Protein AF-A0A7S1NC53-F1 (afdb_monomer)

Structure (mmCIF, N/CA/C/O backbone):
data_AF-A0A7S1NC53-F1
#
_entry.id   AF-A0A7S1NC53-F1
#
loop_
_atom_site.group_PDB
_atom_site.id
_atom_site.type_symbol
_atom_site.label_atom_id
_atom_site.label_alt_id
_atom_site.label_comp_id
_atom_site.label_asym_id
_atom_site.label_entity_id
_atom_site.label_seq_id
_atom_site.pdbx_PDB_ins_code
_atom_site.Cartn_x
_atom_site.Cartn_y
_atom_site.Cartn_z
_atom_site.occupancy
_atom_site.B_iso_or_equiv
_atom_site.auth_seq_id
_atom_site.auth_comp_id
_atom_site.auth_asym_id
_atom_site.aut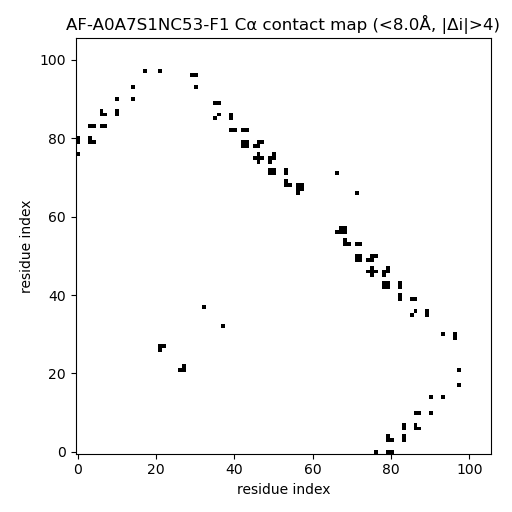h_atom_id
_atom_site.pdbx_PDB_model_num
ATOM 1 N N . VAL A 1 1 ? 1.427 -0.435 -13.340 1.00 78.69 1 VAL A N 1
ATOM 2 C CA . VAL A 1 1 ? 1.671 0.323 -12.086 1.00 78.69 1 VAL A CA 1
ATOM 3 C C . VAL A 1 1 ? 0.455 1.097 -11.571 1.00 78.69 1 VAL A C 1
ATOM 5 O O . VAL A 1 1 ? 0.350 1.241 -10.367 1.00 78.69 1 VAL A O 1
ATOM 8 N N . ALA A 1 2 ? -0.495 1.535 -12.413 1.00 85.31 2 ALA A N 1
ATOM 9 C CA . ALA A 1 2 ? -1.645 2.336 -11.958 1.00 85.31 2 ALA A CA 1
ATOM 10 C C . ALA A 1 2 ? -2.517 1.660 -10.876 1.00 85.31 2 ALA A C 1
ATOM 12 O O . ALA A 1 2 ? -2.809 2.280 -9.860 1.00 85.31 2 ALA A O 1
ATOM 13 N N . ILE A 1 3 ? -2.877 0.384 -11.062 1.00 88.56 3 ILE A N 1
ATOM 14 C CA . ILE A 1 3 ? -3.697 -0.380 -10.104 1.00 88.56 3 ILE A CA 1
ATOM 15 C C . ILE A 1 3 ? -3.045 -0.455 -8.709 1.00 88.56 3 ILE A C 1
ATOM 17 O O . ILE A 1 3 ? -3.668 0.009 -7.754 1.00 88.56 3 ILE A O 1
ATOM 21 N N . PRO A 1 4 ? -1.806 -0.971 -8.548 1.00 86.00 4 PRO A N 1
ATOM 22 C CA . PRO A 1 4 ? -1.188 -1.058 -7.225 1.00 86.00 4 PRO A CA 1
ATOM 23 C C .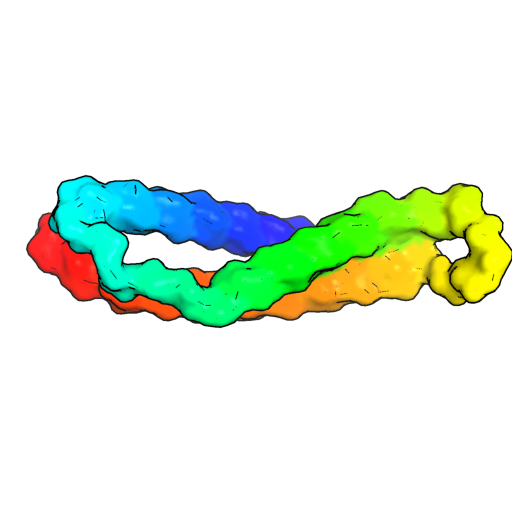 PRO A 1 4 ? -0.961 0.317 -6.585 1.00 86.00 4 PRO A C 1
ATOM 25 O O . PRO A 1 4 ? -1.117 0.454 -5.374 1.00 86.00 4 PRO A O 1
ATOM 28 N N . SER A 1 5 ? -0.687 1.360 -7.378 1.00 85.31 5 SER A N 1
ATOM 29 C CA . SER A 1 5 ? -0.616 2.733 -6.865 1.00 85.31 5 SER A CA 1
ATOM 30 C C . SER A 1 5 ? -1.958 3.227 -6.317 1.00 85.31 5 SER A C 1
ATOM 32 O O . SER A 1 5 ? -1.995 3.795 -5.227 1.00 85.31 5 SER A O 1
ATOM 34 N N . ALA A 1 6 ? -3.060 2.996 -7.038 1.00 90.56 6 ALA A N 1
ATOM 35 C CA . ALA A 1 6 ? -4.396 3.402 -6.605 1.00 90.56 6 ALA A CA 1
ATOM 36 C C . ALA A 1 6 ? -4.820 2.679 -5.317 1.00 90.56 6 ALA A C 1
ATOM 38 O O . ALA A 1 6 ? -5.306 3.318 -4.386 1.00 90.56 6 ALA A O 1
ATOM 39 N N . VAL A 1 7 ? -4.569 1.368 -5.226 1.00 89.75 7 VAL A N 1
ATOM 40 C CA . VAL A 1 7 ? -4.851 0.572 -4.019 1.00 89.75 7 VAL A CA 1
ATOM 41 C C . VAL A 1 7 ? -4.071 1.102 -2.817 1.00 89.75 7 VAL A C 1
ATOM 43 O O . VAL A 1 7 ? -4.646 1.284 -1.741 1.00 89.75 7 VAL A O 1
ATOM 46 N N . ASN A 1 8 ? -2.780 1.402 -2.995 1.00 87.88 8 ASN A N 1
ATOM 47 C CA . ASN A 1 8 ? -1.968 1.952 -1.915 1.00 87.88 8 ASN A CA 1
ATOM 48 C C . ASN A 1 8 ? -2.480 3.322 -1.462 1.00 87.88 8 ASN A C 1
ATOM 50 O O . ASN A 1 8 ? -2.578 3.556 -0.260 1.00 87.88 8 ASN A O 1
ATOM 54 N N . LEU A 1 9 ? -2.868 4.190 -2.401 1.00 89.69 9 LEU A N 1
ATOM 55 C CA . LEU A 1 9 ? -3.413 5.513 -2.096 1.00 89.69 9 LEU A CA 1
ATOM 56 C C . LEU A 1 9 ? -4.724 5.429 -1.302 1.00 89.69 9 LEU A C 1
ATOM 58 O O . LEU A 1 9 ? -4.830 6.029 -0.232 1.00 89.69 9 LEU A O 1
ATOM 62 N N . VAL A 1 10 ? -5.702 4.661 -1.794 1.00 90.44 10 VAL A N 1
ATOM 63 C CA . VAL A 1 10 ? -7.010 4.502 -1.133 1.00 90.44 10 VAL A CA 1
ATOM 64 C C . VAL A 1 10 ? -6.831 3.971 0.287 1.00 90.44 10 VAL A C 1
ATOM 66 O O . VAL A 1 10 ? -7.464 4.467 1.217 1.00 90.44 10 VAL A O 1
ATOM 69 N N . ARG A 1 11 ? -5.922 3.010 0.484 1.00 86.88 11 ARG A N 1
ATOM 70 C CA . ARG A 1 11 ? -5.638 2.457 1.810 1.00 86.88 11 ARG A CA 1
ATOM 71 C C . ARG A 1 11 ? -5.068 3.496 2.774 1.00 86.88 11 ARG A C 1
ATOM 73 O O . ARG A 1 11 ? -5.440 3.471 3.945 1.00 86.88 11 ARG A O 1
ATOM 80 N N . GLU A 1 12 ? -4.159 4.371 2.342 1.00 85.69 12 GLU A N 1
ATOM 81 C C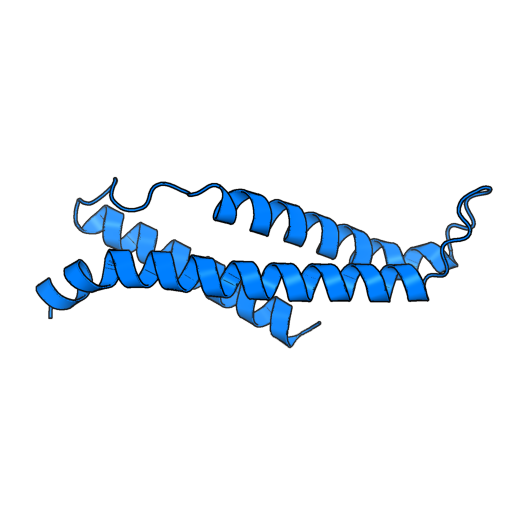A . GLU A 1 12 ? -3.622 5.413 3.233 1.00 85.69 12 GLU A CA 1
ATOM 82 C C . GLU A 1 12 ? -4.714 6.393 3.666 1.00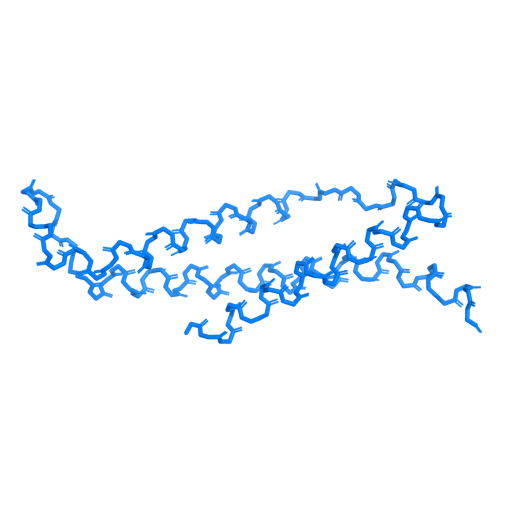 85.69 12 GLU A C 1
ATOM 84 O O . GLU A 1 12 ? -4.809 6.705 4.852 1.00 85.69 12 GLU A O 1
ATOM 89 N N . ILE A 1 13 ? -5.590 6.798 2.739 1.00 89.19 13 ILE A N 1
ATOM 90 C CA . ILE A 1 13 ? -6.728 7.679 3.039 1.00 89.19 13 ILE A CA 1
ATOM 91 C C . ILE A 1 13 ? -7.690 6.991 4.016 1.00 89.19 13 ILE A C 1
ATOM 93 O O . ILE A 1 13 ? -8.038 7.568 5.044 1.00 89.19 13 ILE A O 1
ATOM 97 N N . ALA A 1 14 ? -8.064 5.737 3.745 1.00 87.81 14 ALA A N 1
ATOM 98 C CA . ALA A 1 14 ? -8.982 4.974 4.588 1.00 87.81 14 ALA A CA 1
ATOM 99 C C . ALA A 1 14 ? -8.444 4.785 6.015 1.00 87.81 14 ALA A C 1
ATOM 101 O O . ALA A 1 14 ? -9.160 5.012 6.985 1.00 87.81 14 ALA A O 1
ATOM 102 N N . VAL A 1 15 ? -7.167 4.414 6.164 1.00 82.25 15 VAL A N 1
ATOM 103 C CA . VAL A 1 15 ? -6.553 4.230 7.490 1.00 82.25 15 VAL A CA 1
ATOM 104 C C . VAL A 1 15 ? -6.355 5.565 8.214 1.00 82.25 15 VAL A C 1
ATOM 106 O O . VAL A 1 15 ? -6.449 5.598 9.441 1.00 82.25 15 VAL A O 1
ATOM 109 N N . SER A 1 16 ? -6.110 6.660 7.489 1.00 85.31 16 SER A N 1
ATOM 110 C CA . SER A 1 16 ? -6.068 8.002 8.078 1.00 85.31 16 SER A CA 1
ATOM 111 C C . SER A 1 16 ? -7.436 8.408 8.631 1.00 85.31 16 SER A C 1
ATOM 113 O O . SER A 1 16 ? -7.520 8.798 9.792 1.00 85.31 16 SER A O 1
ATOM 115 N N . ALA A 1 17 ? -8.505 8.236 7.847 1.00 87.50 17 ALA A N 1
ATOM 116 C CA . ALA A 1 17 ? -9.874 8.527 8.274 1.00 87.50 17 ALA A CA 1
ATOM 117 C C . ALA A 1 17 ? -10.304 7.654 9.462 1.00 87.50 17 ALA A C 1
ATOM 119 O O . ALA A 1 17 ? -10.853 8.156 10.439 1.00 87.50 17 ALA A O 1
ATOM 120 N N . LEU A 1 18 ? -9.982 6.357 9.422 1.00 83.50 18 LEU A N 1
ATOM 121 C CA . LEU A 1 18 ? -10.273 5.430 10.514 1.00 83.50 18 LEU A CA 1
ATOM 122 C C . LEU A 1 18 ? -9.574 5.854 11.809 1.00 83.50 18 LEU A C 1
ATOM 124 O O . LEU A 1 18 ? -10.165 5.805 12.883 1.00 83.50 18 LEU A O 1
ATOM 128 N N . ARG A 1 19 ? -8.311 6.286 11.715 1.00 82.06 19 ARG A N 1
ATOM 129 C CA . ARG A 1 19 ? -7.544 6.776 12.866 1.00 82.06 19 ARG A CA 1
ATOM 130 C C . ARG A 1 19 ? -8.148 8.053 13.447 1.00 82.06 19 ARG A C 1
ATOM 132 O O . ARG A 1 19 ? -8.209 8.163 14.668 1.00 82.06 19 ARG A O 1
ATOM 139 N N . GLU A 1 20 ? -8.571 8.979 12.593 1.00 85.56 20 GLU A N 1
ATOM 140 C CA . GLU A 1 20 ? -9.253 10.213 12.994 1.00 85.56 20 GLU A CA 1
ATOM 141 C C . GLU A 1 20 ? -10.549 9.891 13.756 1.00 85.56 20 GLU A C 1
ATOM 143 O O . GLU A 1 20 ? -10.726 10.340 14.886 1.00 85.56 20 GLU A O 1
ATOM 148 N N . TRP A 1 21 ? -11.403 9.031 13.191 1.00 84.38 21 TRP A N 1
ATOM 149 C CA . TRP A 1 21 ? -12.661 8.608 13.815 1.00 84.38 21 TRP A CA 1
ATOM 150 C C . TRP A 1 21 ? -12.429 7.883 15.152 1.00 84.38 21 TRP A C 1
ATOM 152 O O . TRP A 1 21 ? -13.025 8.244 16.163 1.00 84.38 21 TRP A O 1
ATOM 162 N N . MET A 1 22 ? -11.478 6.943 15.223 1.00 79.19 22 MET A N 1
ATOM 163 C CA . MET A 1 22 ? -11.141 6.268 16.490 1.00 79.19 22 MET A CA 1
ATOM 164 C C . MET A 1 22 ? -10.623 7.243 17.558 1.00 79.19 22 MET A C 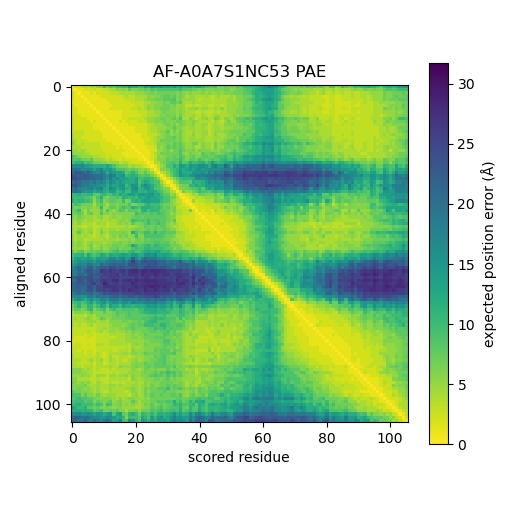1
ATOM 166 O O . MET A 1 22 ? -10.854 7.045 18.751 1.00 79.19 22 MET A O 1
ATOM 170 N N . ALA A 1 23 ? -9.919 8.306 17.153 1.00 80.06 23 ALA A N 1
ATOM 171 C CA . ALA A 1 23 ? -9.461 9.340 18.074 1.00 80.06 23 ALA A CA 1
ATOM 172 C C . ALA A 1 23 ? -10.617 10.196 18.621 1.00 80.06 23 ALA A C 1
ATOM 174 O O . ALA A 1 23 ? -10.519 10.643 19.768 1.00 80.06 23 ALA A O 1
ATOM 175 N N . GLN A 1 24 ? -11.687 10.389 17.838 1.00 82.25 24 GLN A N 1
ATOM 176 C CA . GLN A 1 24 ? -12.925 11.055 18.264 1.00 82.25 24 GLN A CA 1
ATOM 177 C C . GLN A 1 24 ? -13.711 10.200 19.267 1.00 82.25 24 GLN A C 1
ATOM 179 O O . GLN A 1 24 ? -14.164 10.730 20.275 1.00 82.25 24 GLN A O 1
ATOM 184 N N . GLN A 1 25 ? -13.759 8.877 19.075 1.00 77.06 25 GLN A N 1
ATOM 185 C CA . GLN A 1 25 ? -14.420 7.928 19.988 1.00 77.06 25 GLN A CA 1
ATOM 186 C C . GLN A 1 25 ? -13.651 7.663 21.299 1.00 77.06 25 GLN A C 1
ATOM 188 O O . GLN A 1 25 ? -14.011 6.799 22.092 1.00 77.06 25 GLN A O 1
ATOM 193 N N . GLY A 1 26 ? -12.536 8.362 21.541 1.00 70.44 26 GLY A N 1
ATOM 194 C CA . GLY A 1 26 ? -11.713 8.184 22.745 1.00 70.44 26 GLY A CA 1
ATOM 195 C C . GLY A 1 26 ? -10.858 6.906 22.756 1.00 70.44 26 GLY A C 1
ATOM 196 O O . GLY A 1 26 ? -10.034 6.722 23.655 1.00 70.44 26 GLY A O 1
ATOM 197 N N . VAL A 1 27 ? -10.956 6.057 21.730 1.00 65.12 27 VAL A N 1
ATOM 198 C CA . VAL 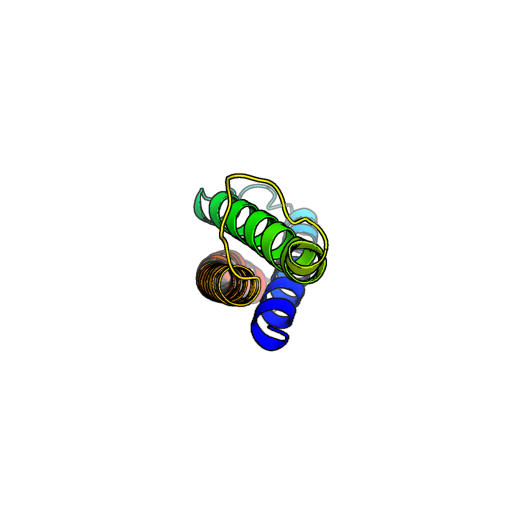A 1 27 ? -10.234 4.782 21.615 1.00 65.12 27 VAL A CA 1
ATOM 199 C C . VAL A 1 27 ? -8.893 4.995 20.900 1.00 65.12 27 VAL A C 1
ATOM 201 O O . VAL A 1 27 ? -8.662 4.583 19.767 1.00 65.12 27 VAL A O 1
ATOM 204 N N . ARG A 1 28 ? -7.950 5.661 21.576 1.00 57.09 28 ARG A N 1
ATOM 205 C CA . ARG A 1 28 ? -6.656 6.060 20.977 1.00 57.09 28 ARG A CA 1
ATOM 206 C C . ARG A 1 28 ? -5.624 4.928 20.824 1.00 57.09 28 ARG A C 1
ATOM 208 O O . ARG A 1 28 ? -4.583 5.151 20.210 1.00 57.09 28 ARG A O 1
ATOM 215 N N . ASN A 1 29 ? -5.878 3.731 21.368 1.00 54.75 29 ASN A N 1
ATOM 216 C CA . ASN A 1 29 ? -4.834 2.712 21.593 1.00 54.75 29 ASN A CA 1
ATOM 217 C C . ASN A 1 29 ? -5.038 1.343 20.922 1.00 54.75 29 ASN A C 1
ATOM 219 O O . ASN A 1 29 ? -4.159 0.489 21.035 1.00 54.75 29 ASN A O 1
ATOM 223 N N . VAL A 1 30 ? -6.147 1.105 20.219 1.00 52.25 30 VAL A N 1
ATOM 224 C CA . VAL A 1 30 ? -6.466 -0.258 19.745 1.00 52.25 30 VAL A CA 1
ATOM 225 C C . VAL A 1 30 ? -5.638 -0.675 18.528 1.00 52.25 30 VAL A C 1
ATOM 227 O O . VAL A 1 30 ? -5.453 -1.865 18.288 1.00 52.25 30 VAL A O 1
ATOM 230 N N . VAL A 1 31 ? -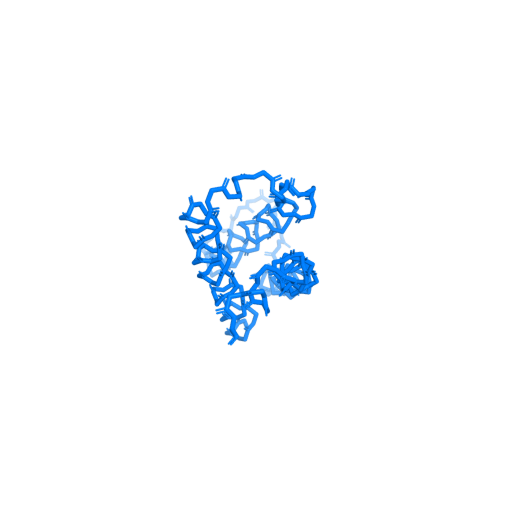5.024 0.271 17.806 1.00 52.12 31 VAL A N 1
ATOM 231 C CA . VAL A 1 31 ? -4.319 -0.051 16.557 1.00 52.12 31 VAL A CA 1
ATOM 232 C C . VAL A 1 31 ? -2.834 0.282 16.618 1.00 52.12 31 VAL A C 1
ATOM 234 O O . VAL A 1 31 ? -2.324 1.187 15.949 1.00 52.12 31 VAL A O 1
ATOM 237 N N . LYS A 1 32 ? -2.110 -0.487 17.443 1.00 50.28 32 LYS A N 1
ATOM 238 C CA . LYS A 1 32 ? -0.641 -0.498 17.438 1.00 50.28 32 LYS A CA 1
ATOM 239 C C . LYS A 1 32 ? -0.143 -0.777 16.022 1.00 50.28 32 LYS A C 1
ATOM 241 O O . LYS A 1 32 ? -0.504 -1.773 15.400 1.00 50.28 32 LYS A O 1
ATOM 246 N N . VAL A 1 33 ? 0.720 0.108 15.525 1.00 53.59 33 VAL A N 1
ATOM 247 C CA . VAL A 1 33 ? 1.347 -0.028 14.208 1.00 53.59 33 VAL A CA 1
ATOM 248 C C . VAL A 1 33 ? 2.258 -1.251 14.213 1.00 53.59 33 VAL A C 1
ATOM 250 O O . VAL A 1 33 ? 3.395 -1.197 14.681 1.00 53.59 33 VAL A O 1
ATOM 253 N N . GLY A 1 34 ? 1.730 -2.367 13.714 1.00 63.53 34 GLY A N 1
ATOM 254 C CA . GLY A 1 34 ? 2.482 -3.601 13.536 1.00 63.53 34 GLY A CA 1
ATOM 255 C C . GLY A 1 34 ? 3.645 -3.411 12.560 1.00 63.53 34 GLY A C 1
ATOM 256 O O . GLY A 1 34 ? 3.607 -2.554 11.673 1.00 63.53 34 GLY A O 1
ATOM 257 N N . PHE A 1 35 ? 4.679 -4.240 12.699 1.00 63.78 35 PHE A N 1
ATOM 258 C CA . PHE A 1 35 ? 5.889 -4.225 11.866 1.00 63.78 35 PHE A CA 1
ATOM 259 C C . PHE A 1 35 ? 5.582 -4.257 10.353 1.00 63.78 35 PHE A C 1
ATOM 261 O O . PHE A 1 35 ? 6.246 -3.586 9.566 1.00 63.78 35 PHE A O 1
ATOM 268 N N . ALA A 1 36 ? 4.486 -4.916 9.959 1.00 66.00 36 ALA A N 1
ATOM 269 C CA . ALA A 1 36 ? 3.971 -4.943 8.589 1.00 66.00 36 ALA A CA 1
ATOM 270 C C . ALA A 1 36 ? 3.702 -3.542 7.998 1.00 66.00 36 ALA A C 1
ATOM 272 O O . ALA A 1 36 ? 3.971 -3.302 6.821 1.00 66.00 36 ALA A O 1
ATOM 273 N N . GLY A 1 37 ? 3.230 -2.592 8.814 1.00 65.69 37 GLY A N 1
ATOM 274 C CA . GLY A 1 37 ? 2.992 -1.210 8.394 1.00 65.69 37 GLY A CA 1
ATOM 275 C C . GLY A 1 37 ? 4.273 -0.412 8.147 1.00 65.69 37 GLY A C 1
ATOM 276 O O . GLY A 1 37 ? 4.243 0.541 7.377 1.00 65.69 37 GLY A O 1
ATOM 277 N N . LYS A 1 38 ? 5.394 -0.814 8.759 1.00 74.62 38 LYS A N 1
ATOM 278 C CA . LYS A 1 38 ? 6.720 -0.224 8.521 1.00 74.62 38 LYS A CA 1
ATOM 279 C C . LYS A 1 38 ? 7.379 -0.845 7.290 1.00 74.62 38 LYS A C 1
ATOM 281 O O . LYS A 1 38 ? 7.918 -0.133 6.454 1.00 74.62 38 LYS A O 1
ATOM 286 N N . CYS A 1 39 ? 7.279 -2.166 7.130 1.00 74.06 39 CYS A N 1
ATOM 287 C CA . CYS A 1 39 ? 7.800 -2.847 5.945 1.00 74.06 39 CYS A CA 1
ATOM 288 C C . CYS A 1 39 ? 7.107 -2.390 4.655 1.00 74.06 39 CYS A C 1
ATOM 290 O O . CYS A 1 39 ? 7.791 -2.194 3.651 1.00 74.06 39 CYS A O 1
ATOM 292 N N . LYS A 1 40 ? 5.781 -2.162 4.669 1.00 79.62 40 LYS A N 1
ATOM 293 C CA . LYS A 1 40 ? 5.057 -1.699 3.470 1.00 79.62 40 LYS A CA 1
ATOM 294 C C . LYS A 1 40 ? 5.598 -0.361 2.958 1.00 79.62 40 LYS A C 1
ATOM 296 O O . LYS A 1 40 ? 5.820 -0.223 1.761 1.00 79.62 40 LYS A O 1
ATOM 301 N N . THR A 1 41 ? 5.828 0.606 3.853 1.00 79.69 41 THR A N 1
ATOM 302 C CA . THR A 1 41 ? 6.235 1.964 3.475 1.00 79.69 41 THR A CA 1
ATOM 303 C C . THR A 1 41 ? 7.678 1.975 3.012 1.00 79.69 41 THR A C 1
ATOM 305 O O . THR A 1 41 ? 7.969 2.604 2.002 1.00 79.69 41 THR A O 1
ATOM 308 N N . THR A 1 42 ? 8.563 1.203 3.647 1.00 81.56 42 THR A N 1
ATOM 309 C CA . THR A 1 42 ? 9.935 1.022 3.156 1.00 81.56 42 THR A CA 1
ATOM 310 C C . THR A 1 42 ? 9.948 0.442 1.741 1.00 81.56 42 THR A C 1
ATOM 312 O O . THR A 1 42 ? 10.594 1.000 0.857 1.00 81.56 42 THR A O 1
ATOM 315 N N . LEU A 1 43 ? 9.180 -0.624 1.484 1.00 80.88 43 LEU A N 1
ATOM 316 C CA . LEU A 1 43 ? 9.092 -1.228 0.150 1.00 80.88 43 LEU A CA 1
ATOM 317 C C . LEU A 1 43 ? 8.470 -0.276 -0.881 1.00 80.88 43 LEU A C 1
ATOM 319 O O . LEU A 1 43 ? 8.950 -0.199 -2.010 1.00 80.88 43 LEU A O 1
ATOM 323 N N . GLN A 1 44 ? 7.438 0.477 -0.493 1.00 82.31 44 GLN A N 1
ATOM 324 C CA . GLN A 1 44 ? 6.779 1.449 -1.364 1.00 82.31 44 GLN A CA 1
ATOM 325 C C . GLN A 1 44 ? 7.706 2.617 -1.724 1.00 82.31 44 GLN A C 1
ATOM 327 O O . GLN A 1 44 ? 7.799 2.975 -2.895 1.00 82.31 44 GLN A O 1
ATOM 332 N N . MET A 1 45 ? 8.424 3.181 -0.751 1.00 87.56 45 MET A N 1
ATOM 333 C CA . MET A 1 45 ? 9.368 4.277 -0.991 1.00 87.56 45 MET A CA 1
ATOM 334 C C . MET A 1 45 ? 10.543 3.825 -1.867 1.00 87.56 45 MET A C 1
ATOM 336 O O . MET A 1 45 ? 10.927 4.548 -2.784 1.00 87.56 45 MET A O 1
ATOM 340 N N . ILE A 1 46 ? 11.059 2.607 -1.655 1.00 84.56 46 ILE A N 1
ATOM 341 C CA . ILE A 1 46 ? 12.098 2.013 -2.512 1.00 84.56 46 ILE A CA 1
ATOM 342 C C . ILE A 1 46 ? 11.569 1.792 -3.934 1.00 84.56 46 ILE A C 1
ATOM 344 O O . ILE A 1 46 ? 12.244 2.138 -4.900 1.00 84.56 46 ILE A O 1
ATOM 348 N N . SER A 1 47 ? 10.357 1.252 -4.080 1.00 80.19 47 SER A N 1
ATOM 349 C CA . SER A 1 47 ? 9.732 1.026 -5.387 1.00 80.19 47 SER A CA 1
ATOM 350 C C . SER A 1 47 ? 9.582 2.324 -6.181 1.00 80.19 47 SER A C 1
ATOM 352 O O . SER A 1 47 ? 9.972 2.373 -7.348 1.00 80.19 47 SER A O 1
ATOM 354 N N . ILE A 1 48 ? 9.078 3.386 -5.545 1.00 82.88 48 ILE A N 1
ATOM 355 C CA . ILE A 1 48 ? 8.919 4.697 -6.183 1.00 82.88 48 ILE A CA 1
ATOM 356 C C . ILE A 1 48 ? 10.285 5.275 -6.565 1.00 82.88 48 ILE A C 1
ATOM 358 O O . ILE A 1 48 ? 10.438 5.737 -7.692 1.00 82.88 48 ILE A O 1
ATOM 362 N N . ALA A 1 49 ? 11.289 5.198 -5.684 1.00 83.62 49 ALA A N 1
ATOM 363 C CA . ALA A 1 49 ? 12.641 5.667 -5.986 1.00 83.62 49 ALA A CA 1
ATOM 364 C C . ALA A 1 49 ? 13.246 4.942 -7.203 1.00 83.62 49 ALA A C 1
ATOM 366 O O . ALA A 1 49 ? 13.793 5.582 -8.099 1.00 83.62 49 ALA A O 1
ATOM 367 N N . VAL A 1 50 ? 13.090 3.617 -7.278 1.00 79.19 50 VAL A N 1
ATOM 368 C CA . VAL A 1 50 ? 13.559 2.798 -8.406 1.00 79.19 50 VAL A CA 1
ATOM 369 C C . VAL A 1 50 ? 12.822 3.144 -9.704 1.00 79.19 50 VAL A C 1
ATOM 371 O O . VAL A 1 50 ? 13.462 3.333 -10.737 1.00 79.19 50 VAL A O 1
ATOM 374 N N . LEU A 1 51 ? 11.491 3.264 -9.664 1.00 76.06 51 LEU A N 1
ATOM 375 C CA . LEU A 1 51 ? 10.683 3.608 -10.840 1.00 76.06 51 LEU A CA 1
ATOM 376 C C . LEU A 1 51 ? 10.952 5.033 -11.338 1.00 76.06 51 LEU A C 1
ATOM 378 O O . LEU A 1 51 ? 10.909 5.262 -12.544 1.00 76.06 51 LEU A O 1
ATOM 382 N N . LEU A 1 52 ? 11.258 5.970 -10.437 1.00 79.50 52 LEU A N 1
ATOM 383 C CA . LEU A 1 52 ? 11.606 7.349 -10.784 1.00 79.50 52 LEU A CA 1
ATOM 384 C C . LEU A 1 52 ? 13.007 7.455 -11.408 1.00 79.50 52 LEU A C 1
ATOM 386 O O . LEU A 1 52 ? 13.220 8.285 -12.286 1.00 79.50 52 LEU A O 1
ATOM 390 N N . LEU A 1 53 ? 13.955 6.610 -10.986 1.00 72.81 53 LEU A N 1
ATOM 391 C CA . LEU A 1 53 ? 15.321 6.569 -11.529 1.00 72.81 53 LEU A CA 1
ATOM 392 C C . LEU A 1 53 ? 15.432 5.799 -12.855 1.00 72.81 53 LEU A C 1
ATOM 394 O O . LEU A 1 53 ? 16.388 6.002 -13.604 1.00 72.81 53 LEU A O 1
ATOM 398 N N . ALA A 1 54 ? 14.472 4.925 -13.164 1.00 67.62 54 ALA A N 1
ATOM 399 C CA . ALA A 1 54 ? 14.530 4.054 -14.336 1.00 67.62 54 ALA A CA 1
ATOM 400 C C . ALA A 1 54 ? 14.586 4.791 -15.698 1.00 67.62 54 ALA A C 1
ATOM 402 O O . ALA A 1 54 ? 15.385 4.377 -16.540 1.00 67.62 54 ALA A O 1
ATOM 403 N N . PRO A 1 55 ? 13.835 5.887 -15.946 1.00 62.09 55 PRO A N 1
ATOM 404 C CA . PRO A 1 55 ? 13.955 6.668 -17.184 1.00 62.09 55 PRO A CA 1
ATOM 405 C C . PRO A 1 55 ? 15.313 7.376 -17.304 1.00 62.09 55 PRO A C 1
ATOM 407 O O . PRO A 1 55 ? 15.863 7.508 -18.395 1.00 62.09 55 PRO A O 1
ATOM 410 N N . THR A 1 56 ? 15.886 7.797 -16.174 1.00 60.19 56 THR A N 1
ATOM 411 C CA . THR A 1 56 ? 17.165 8.518 -16.098 1.00 60.19 56 THR A CA 1
ATOM 412 C C . THR A 1 56 ? 18.371 7.588 -16.250 1.00 60.19 56 THR A C 1
ATOM 414 O O . THR A 1 56 ? 19.445 8.041 -16.634 1.00 60.19 56 THR A O 1
ATOM 417 N N . ALA A 1 57 ? 18.207 6.279 -16.030 1.00 55.94 57 ALA A N 1
ATOM 418 C CA . ALA A 1 57 ? 19.253 5.271 -16.229 1.00 55.94 57 ALA A CA 1
ATOM 419 C C . ALA A 1 57 ? 19.701 5.132 -17.701 1.00 55.94 57 ALA A C 1
ATOM 421 O O . ALA A 1 57 ? 20.818 4.698 -17.963 1.00 55.94 57 ALA A O 1
ATOM 422 N N . GLY A 1 58 ? 18.876 5.553 -18.669 1.00 52.09 58 GLY A N 1
ATOM 423 C CA . GLY A 1 58 ? 19.297 5.684 -20.072 1.00 52.09 58 GLY A CA 1
ATOM 424 C C . GLY A 1 58 ? 20.249 6.864 -20.329 1.00 52.09 58 GLY A C 1
ATOM 425 O O . GLY A 1 58 ? 20.995 6.847 -21.306 1.00 52.09 58 GLY A O 1
ATOM 426 N N . ILE A 1 59 ? 20.245 7.868 -19.444 1.00 50.12 59 ILE A N 1
ATOM 427 C CA . ILE A 1 59 ? 21.062 9.093 -19.518 1.00 50.12 59 ILE A CA 1
ATOM 428 C C . ILE A 1 59 ? 22.311 8.965 -18.625 1.00 50.12 59 ILE A C 1
ATOM 430 O O . ILE A 1 59 ? 23.398 9.402 -18.998 1.00 50.12 59 ILE A O 1
ATOM 434 N N . ILE A 1 60 ? 22.188 8.309 -17.468 1.00 50.88 60 ILE A N 1
ATOM 435 C CA . ILE A 1 60 ? 23.280 8.054 -16.522 1.00 50.88 60 ILE A CA 1
ATOM 436 C C . ILE A 1 60 ? 23.986 6.748 -16.917 1.00 50.88 60 ILE A C 1
ATOM 438 O O . ILE A 1 60 ? 23.760 5.691 -16.331 1.00 50.88 60 ILE A O 1
ATOM 442 N N . LYS A 1 61 ? 24.882 6.809 -17.909 1.00 50.47 61 LYS A N 1
ATOM 443 C CA . LYS A 1 61 ? 25.890 5.755 -18.123 1.00 50.47 61 LYS A CA 1
ATOM 444 C C . LYS A 1 61 ? 26.955 5.851 -17.023 1.00 50.47 61 LYS A C 1
ATOM 446 O O . LYS A 1 61 ? 28.056 6.338 -17.260 1.00 50.47 61 LYS A O 1
ATOM 451 N N . ALA A 1 62 ? 26.621 5.441 -15.801 1.00 49.78 62 ALA A N 1
ATOM 452 C CA . ALA A 1 62 ? 27.611 5.315 -14.735 1.00 49.78 62 ALA A CA 1
ATOM 453 C C . ALA A 1 62 ? 28.545 4.123 -15.044 1.00 49.78 62 ALA A C 1
ATOM 455 O O . ALA A 1 62 ? 28.051 3.012 -15.272 1.00 49.78 62 ALA A O 1
ATOM 456 N N . PRO A 1 63 ? 29.878 4.304 -15.071 1.00 41.97 63 PRO A N 1
ATOM 457 C CA . PRO A 1 63 ? 30.804 3.212 -15.342 1.00 41.97 63 PRO A CA 1
ATOM 458 C C . PRO A 1 63 ? 30.786 2.243 -14.152 1.00 41.97 63 PRO A C 1
ATOM 460 O O . PRO A 1 63 ? 31.121 2.622 -13.034 1.00 41.97 63 PRO A O 1
ATOM 463 N N . GLY A 1 64 ? 30.353 1.000 -14.385 1.00 53.31 64 GLY A N 1
ATOM 464 C CA . GLY A 1 64 ? 30.327 -0.071 -13.376 1.00 53.31 64 GLY A CA 1
ATOM 465 C C . GLY A 1 64 ? 28.941 -0.614 -13.008 1.00 53.31 64 GLY A C 1
ATOM 466 O O . GLY A 1 64 ? 28.867 -1.650 -12.355 1.00 53.31 64 GLY A O 1
ATOM 467 N N . ILE A 1 65 ? 27.844 0.010 -13.458 1.00 54.34 65 ILE A N 1
ATOM 468 C CA . ILE A 1 65 ? 26.479 -0.486 -13.213 1.00 54.34 65 ILE A CA 1
ATOM 469 C C . ILE A 1 65 ? 25.770 -0.687 -14.556 1.00 54.34 65 ILE A C 1
ATOM 471 O O . ILE A 1 65 ? 25.067 0.187 -15.053 1.00 54.34 65 ILE A O 1
ATOM 475 N N . ALA A 1 66 ? 25.950 -1.862 -15.160 1.00 52.62 66 ALA A N 1
ATOM 476 C CA . ALA A 1 66 ? 25.233 -2.275 -16.368 1.00 52.62 66 ALA A CA 1
ATOM 477 C C . ALA A 1 66 ? 23.811 -2.774 -16.032 1.00 52.62 66 ALA A C 1
ATOM 479 O O . ALA A 1 66 ? 23.438 -3.900 -16.356 1.00 52.62 66 ALA A O 1
ATOM 480 N N . LEU A 1 67 ? 23.014 -1.961 -15.333 1.00 57.91 67 LEU A N 1
ATOM 481 C CA . LEU A 1 67 ? 21.593 -2.245 -15.128 1.00 57.91 67 LEU A CA 1
ATOM 482 C C . LEU A 1 67 ? 20.804 -1.607 -16.270 1.00 57.91 67 LEU A C 1
ATOM 484 O O . LEU A 1 6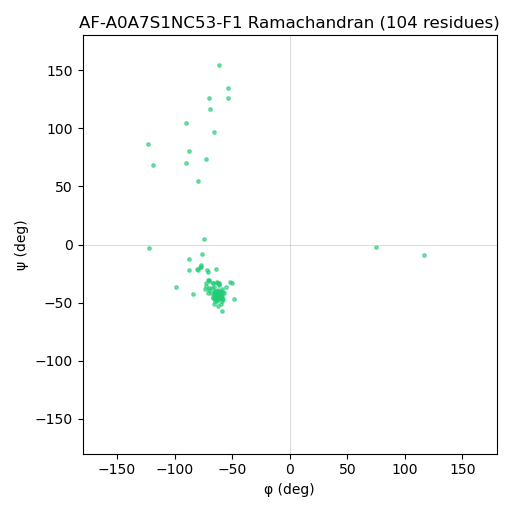7 ? 20.610 -0.394 -16.301 1.00 57.91 67 LEU A O 1
ATOM 488 N N . SER A 1 68 ? 20.344 -2.428 -17.214 1.00 62.38 68 SER A N 1
ATOM 489 C CA . SER A 1 68 ? 19.417 -1.992 -18.260 1.00 62.38 68 SER A CA 1
ATOM 490 C C . SER A 1 68 ? 18.188 -1.332 -17.625 1.00 62.38 68 SER A C 1
ATOM 492 O O . SER A 1 68 ? 17.610 -1.880 -16.683 1.00 62.38 68 SER A O 1
ATOM 494 N N . ALA A 1 69 ? 17.764 -0.178 -18.153 1.00 64.12 69 ALA A N 1
ATOM 495 C CA . ALA A 1 69 ? 16.588 0.561 -17.676 1.00 64.12 69 ALA A CA 1
ATOM 496 C C . ALA A 1 69 ? 15.339 -0.338 -17.552 1.00 64.12 69 ALA A C 1
ATOM 498 O O . ALA A 1 69 ? 14.548 -0.200 -16.622 1.00 64.12 69 ALA A O 1
ATOM 499 N N . GLU A 1 70 ? 15.215 -1.333 -18.432 1.00 68.12 70 GLU A N 1
ATOM 500 C CA . GLU A 1 70 ? 14.156 -2.343 -18.409 1.00 68.12 70 GLU A CA 1
ATOM 501 C C . GLU A 1 70 ? 14.148 -3.194 -17.121 1.00 68.12 70 GLU A C 1
ATOM 503 O O . GLU A 1 70 ? 13.092 -3.427 -16.530 1.00 68.12 70 GLU A O 1
ATOM 508 N N . THR A 1 71 ? 15.320 -3.596 -16.618 1.00 71.19 71 THR A N 1
ATOM 509 C CA . THR A 1 71 ? 15.463 -4.361 -15.367 1.00 71.19 71 THR A CA 1
ATOM 510 C C . THR A 1 71 ? 15.071 -3.518 -14.150 1.00 71.19 71 THR A C 1
ATOM 512 O O . THR A 1 71 ? 14.426 -4.019 -13.223 1.00 71.19 71 THR A O 1
ATOM 515 N N . LEU A 1 72 ? 15.395 -2.222 -14.159 1.00 71.56 72 LEU A N 1
ATOM 516 C CA . LEU A 1 72 ? 14.977 -1.264 -13.125 1.00 71.56 72 LEU A CA 1
ATOM 517 C C . LEU A 1 72 ? 13.454 -1.074 -13.115 1.00 71.56 72 LEU A C 1
ATOM 519 O O . LEU A 1 72 ? 12.828 -1.196 -12.063 1.00 71.56 72 LEU A O 1
ATOM 523 N N . VAL A 1 73 ? 12.826 -0.879 -14.279 1.00 75.00 73 VAL A N 1
ATOM 524 C CA . VAL A 1 73 ? 11.356 -0.787 -14.372 1.00 75.00 73 VAL A CA 1
ATOM 525 C C . VAL A 1 73 ? 10.687 -2.076 -13.885 1.00 75.00 73 VAL A C 1
ATOM 527 O O . VAL A 1 73 ? 9.705 -2.028 -13.134 1.00 75.00 73 VAL A O 1
ATOM 530 N N . ARG A 1 74 ? 11.215 -3.242 -14.278 1.00 79.69 74 ARG A N 1
ATOM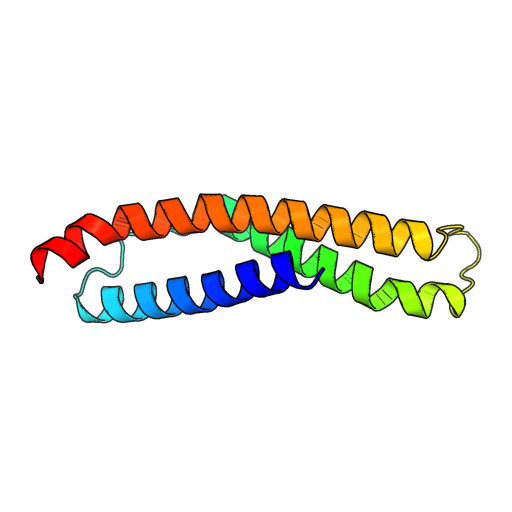 531 C CA . ARG A 1 74 ? 10.645 -4.546 -13.914 1.00 79.69 74 ARG A CA 1
ATOM 532 C C . ARG A 1 74 ? 10.761 -4.811 -12.414 1.00 79.69 74 ARG A C 1
ATOM 534 O O . ARG A 1 74 ? 9.767 -5.171 -11.788 1.00 79.69 74 ARG A O 1
ATOM 541 N N . SER A 1 75 ? 11.930 -4.562 -11.825 1.00 78.06 75 SER A N 1
ATOM 542 C CA . SER A 1 75 ? 12.152 -4.706 -10.378 1.00 78.06 75 SER A CA 1
ATOM 543 C C . SER A 1 75 ? 11.304 -3.726 -9.561 1.00 78.06 75 SER A C 1
ATOM 545 O O . SER A 1 75 ? 10.624 -4.152 -8.628 1.00 78.06 75 SER A O 1
ATOM 547 N N . GLY A 1 76 ? 11.239 -2.450 -9.957 1.00 79.31 76 GLY A N 1
ATOM 548 C CA . GLY A 1 76 ? 10.387 -1.444 -9.318 1.00 79.31 76 GLY A CA 1
ATOM 549 C C . GLY A 1 76 ? 8.899 -1.805 -9.370 1.00 79.31 76 GLY A C 1
ATOM 550 O O . GLY A 1 76 ? 8.193 -1.664 -8.371 1.00 79.31 76 GLY A O 1
ATOM 551 N N . THR A 1 77 ? 8.433 -2.356 -10.496 1.00 83.00 77 THR A N 1
ATOM 552 C CA . THR A 1 77 ? 7.045 -2.819 -10.665 1.00 83.00 77 THR A CA 1
ATOM 553 C C . THR A 1 77 ? 6.735 -4.044 -9.803 1.00 83.00 77 THR A C 1
ATOM 555 O O . THR A 1 77 ? 5.667 -4.108 -9.193 1.00 83.00 77 THR A O 1
ATOM 558 N N . VAL A 1 78 ? 7.657 -5.009 -9.714 1.00 85.88 78 VAL A N 1
ATOM 559 C CA . VAL A 1 78 ? 7.508 -6.181 -8.832 1.00 85.88 78 VAL A CA 1
ATOM 560 C C . VAL A 1 78 ? 7.453 -5.742 -7.369 1.00 85.88 78 VAL A C 1
ATOM 562 O O . VAL A 1 78 ? 6.540 -6.149 -6.653 1.00 85.88 78 VAL A O 1
ATOM 565 N N . LEU A 1 79 ? 8.352 -4.847 -6.947 1.00 82.81 79 LEU A N 1
ATOM 566 C CA . LEU A 1 79 ? 8.347 -4.264 -5.602 1.00 82.81 79 LEU A CA 1
ATOM 567 C C . LEU A 1 79 ? 7.021 -3.557 -5.286 1.00 82.81 79 LEU A C 1
ATOM 569 O O . LEU A 1 79 ? 6.488 -3.735 -4.192 1.00 82.81 79 LEU A O 1
ATOM 573 N N . LEU A 1 80 ? 6.454 -2.814 -6.244 1.00 85.31 80 LEU A N 1
ATOM 574 C CA . LEU A 1 80 ? 5.173 -2.123 -6.065 1.00 85.31 80 LEU A CA 1
ATOM 575 C C . LEU A 1 80 ? 4.012 -3.106 -5.868 1.00 85.31 80 LEU A C 1
ATOM 577 O O . LEU A 1 80 ? 3.164 -2.901 -5.002 1.00 85.31 80 LEU A O 1
ATOM 581 N N . ASN A 1 81 ? 3.983 -4.189 -6.649 1.00 85.88 81 ASN A N 1
ATOM 582 C CA . ASN A 1 81 ? 2.963 -5.230 -6.520 1.00 85.88 81 ASN A CA 1
ATOM 583 C C . ASN A 1 81 ? 3.076 -5.972 -5.182 1.00 85.88 81 ASN A C 1
ATOM 585 O O . ASN A 1 81 ? 2.064 -6.212 -4.528 1.00 85.88 81 ASN A O 1
ATOM 589 N N . VAL A 1 82 ? 4.297 -6.281 -4.734 1.00 85.81 82 VAL A N 1
ATOM 590 C CA . VAL A 1 82 ? 4.524 -6.870 -3.405 1.00 85.81 82 VAL A CA 1
ATOM 591 C C . VAL A 1 82 ? 4.044 -5.910 -2.313 1.00 85.81 82 VAL A C 1
ATOM 593 O O . VAL A 1 82 ? 3.291 -6.313 -1.426 1.00 85.81 82 VAL A O 1
ATOM 596 N N . ALA A 1 83 ? 4.392 -4.623 -2.409 1.00 85.12 83 ALA A N 1
ATOM 597 C CA . ALA A 1 83 ? 3.924 -3.603 -1.473 1.00 85.12 83 ALA A CA 1
ATOM 598 C C . ALA A 1 83 ? 2.389 -3.494 -1.448 1.00 85.12 83 ALA A C 1
ATOM 600 O O . ALA A 1 83 ? 1.813 -3.344 -0.371 1.00 85.12 83 ALA A O 1
ATOM 601 N N . MET A 1 84 ? 1.715 -3.624 -2.595 1.00 88.88 84 MET A N 1
ATOM 602 C CA . MET A 1 84 ? 0.250 -3.651 -2.679 1.00 88.88 84 MET A CA 1
ATOM 603 C C . MET A 1 84 ? -0.349 -4.839 -1.918 1.00 88.88 84 MET A C 1
ATOM 605 O O . MET A 1 84 ? -1.269 -4.650 -1.123 1.00 88.88 84 MET A O 1
ATOM 609 N N . VAL A 1 85 ? 0.188 -6.050 -2.087 1.00 87.44 85 VAL A N 1
ATOM 610 C CA . VAL A 1 85 ? -0.304 -7.241 -1.366 1.00 87.44 85 VAL A CA 1
ATOM 611 C C . VAL A 1 85 ? -0.146 -7.074 0.151 1.00 87.44 85 VAL A C 1
ATOM 613 O O . VAL A 1 85 ? -1.079 -7.337 0.917 1.00 87.44 85 VAL A O 1
ATOM 616 N N . LEU A 1 86 ? 1.000 -6.556 0.605 1.00 82.81 86 LEU A N 1
ATOM 617 C CA . LEU A 1 86 ? 1.211 -6.216 2.019 1.00 82.81 86 LEU A CA 1
ATOM 618 C C . LEU A 1 86 ? 0.260 -5.102 2.494 1.00 82.81 86 LEU A C 1
ATOM 620 O O . LEU A 1 86 ? -0.166 -5.068 3.652 1.00 82.81 86 LEU A O 1
ATOM 624 N N . THR A 1 87 ? -0.092 -4.176 1.607 1.00 85.56 87 THR A N 1
ATOM 625 C CA . THR A 1 87 ? -0.980 -3.054 1.917 1.00 85.56 87 THR A CA 1
ATOM 626 C C . THR A 1 87 ? -2.419 -3.508 2.124 1.00 85.56 87 THR A C 1
ATOM 628 O O . THR A 1 87 ? -3.041 -3.071 3.093 1.00 85.56 87 THR A O 1
ATOM 631 N N . VAL A 1 88 ? -2.914 -4.423 1.288 1.00 85.50 88 VAL A N 1
ATOM 632 C CA . VAL A 1 88 ? -4.257 -5.009 1.419 1.00 85.50 88 VAL A CA 1
ATOM 633 C C . VAL A 1 88 ? -4.357 -5.852 2.687 1.00 85.50 88 VAL A C 1
ATOM 635 O O . VAL A 1 88 ? -5.244 -5.623 3.504 1.00 85.50 88 VAL A O 1
ATOM 638 N N . THR A 1 89 ? -3.414 -6.772 2.905 1.00 81.94 89 THR A N 1
ATOM 639 C CA . THR A 1 89 ? -3.425 -7.656 4.087 1.00 81.94 89 THR A CA 1
ATOM 640 C C . THR A 1 89 ? -3.368 -6.867 5.395 1.00 81.94 89 THR A C 1
ATOM 642 O O . THR A 1 89 ? -4.141 -7.125 6.315 1.00 81.94 89 THR A O 1
ATOM 645 N N . SER A 1 90 ? -2.517 -5.840 5.466 1.00 80.19 90 SER A N 1
ATOM 646 C CA . SER A 1 90 ? -2.468 -4.959 6.638 1.00 80.19 90 SER A CA 1
ATOM 647 C C . SER A 1 90 ? -3.707 -4.068 6.771 1.00 80.19 90 SER A C 1
ATOM 649 O O . SER A 1 90 ? -4.158 -3.839 7.888 1.00 80.19 90 SER A O 1
ATOM 651 N N . GLY A 1 91 ? -4.273 -3.570 5.669 1.00 77.56 91 GLY A N 1
ATOM 652 C CA . GLY A 1 91 ? -5.493 -2.758 5.687 1.00 77.56 91 GLY A CA 1
ATOM 653 C C . GLY A 1 91 ? -6.697 -3.523 6.238 1.00 77.56 91 GLY A C 1
ATOM 654 O O . GLY A 1 91 ? -7.420 -2.994 7.079 1.00 77.56 91 GLY A O 1
ATOM 655 N N . LEU A 1 92 ? -6.853 -4.789 5.844 1.00 81.44 92 LEU A N 1
ATOM 656 C CA . LEU A 1 92 ? -7.920 -5.663 6.339 1.00 81.44 92 LEU A CA 1
ATOM 657 C C . LEU A 1 92 ? -7.808 -5.920 7.844 1.00 81.44 92 LEU A C 1
ATOM 659 O O . LEU A 1 92 ? -8.815 -5.868 8.542 1.00 81.44 92 LEU A O 1
ATOM 663 N N . ALA A 1 93 ? -6.595 -6.127 8.365 1.00 79.56 93 ALA A N 1
ATOM 664 C CA . ALA A 1 93 ? -6.386 -6.298 9.803 1.00 79.56 93 ALA A CA 1
ATOM 665 C C . ALA A 1 93 ? -6.775 -5.039 10.602 1.00 79.56 93 ALA A C 1
ATOM 667 O O . ALA A 1 93 ? -7.403 -5.141 11.653 1.00 79.56 93 ALA A O 1
ATOM 668 N N . TYR A 1 94 ? -6.444 -3.850 10.084 1.00 77.00 94 TYR A N 1
ATOM 669 C CA . TYR A 1 94 ? -6.852 -2.570 10.677 1.00 77.00 94 TYR A CA 1
ATOM 670 C C . TYR A 1 94 ? -8.375 -2.409 10.684 1.00 77.00 94 TYR A C 1
ATOM 672 O O . TYR A 1 94 ? -8.953 -2.045 11.705 1.00 77.00 94 TYR A O 1
ATOM 680 N N . PHE A 1 95 ? -9.016 -2.697 9.552 1.00 79.56 95 PHE A N 1
ATOM 681 C CA . PHE A 1 95 ? -10.461 -2.570 9.409 1.00 79.56 95 PHE A CA 1
ATOM 682 C C . PHE A 1 95 ? -11.207 -3.570 10.295 1.00 79.56 95 PHE A C 1
ATOM 684 O O . PHE A 1 95 ? -12.127 -3.187 11.005 1.00 79.56 95 PHE A O 1
ATOM 691 N N . SER A 1 96 ? -10.756 -4.826 10.339 1.00 80.69 96 SER A N 1
ATOM 692 C CA . SER A 1 96 ? -11.330 -5.859 11.207 1.00 80.69 96 SER A CA 1
ATOM 693 C C . SER A 1 96 ? -11.211 -5.517 12.692 1.00 80.69 96 SER A C 1
ATOM 695 O O . SER A 1 96 ? -12.103 -5.871 13.455 1.00 80.69 96 SER A O 1
ATOM 697 N N . ALA A 1 97 ? -10.134 -4.846 13.112 1.00 78.31 97 ALA A N 1
ATOM 698 C CA . ALA A 1 97 ? -9.972 -4.403 14.495 1.00 78.31 97 ALA A CA 1
ATOM 699 C C . ALA A 1 97 ? -10.917 -3.244 14.857 1.00 78.31 97 ALA A C 1
ATOM 701 O O . ALA A 1 97 ? -11.332 -3.134 16.006 1.00 78.31 97 ALA A O 1
ATOM 702 N N . ALA A 1 98 ? -11.264 -2.395 13.887 1.00 76.00 98 ALA A N 1
ATOM 703 C CA . ALA A 1 98 ? -12.195 -1.287 14.084 1.00 76.00 98 ALA A CA 1
ATOM 704 C C . ALA A 1 98 ? -13.671 -1.672 13.867 1.00 76.00 98 ALA A C 1
ATOM 706 O O . ALA A 1 98 ? -14.553 -1.016 14.410 1.00 76.00 98 ALA A O 1
ATOM 707 N N . TRP A 1 99 ? -13.940 -2.748 13.120 1.00 80.75 99 TRP A N 1
ATOM 708 C CA . TRP A 1 99 ? -15.280 -3.264 12.826 1.00 80.75 99 TRP A CA 1
ATOM 709 C C . TRP A 1 99 ? -16.213 -3.407 14.042 1.00 80.75 99 TRP A C 1
ATOM 711 O O . TRP A 1 99 ? -17.345 -2.938 13.943 1.00 80.75 99 TRP A O 1
ATOM 721 N N . PRO A 1 100 ? -15.797 -3.992 15.189 1.00 78.12 100 PRO A N 1
ATOM 722 C CA . PRO A 1 100 ? -16.684 -4.106 16.350 1.00 78.12 100 PRO A CA 1
ATOM 723 C C . PRO A 1 100 ? -17.129 -2.745 16.897 1.00 78.12 100 PRO A C 1
ATOM 725 O O . PRO A 1 100 ? -18.279 -2.611 17.287 1.00 78.12 100 PRO A O 1
ATOM 728 N N . TYR A 1 101 ? -16.260 -1.730 16.854 1.00 77.31 101 TYR A N 1
ATOM 729 C CA . TYR A 1 101 ? -16.590 -0.377 17.310 1.00 77.31 101 TYR A CA 1
ATOM 730 C C . TYR A 1 101 ? -17.537 0.343 16.344 1.00 77.31 101 TYR A C 1
ATOM 732 O O . TYR A 1 101 ? -18.398 1.096 16.778 1.00 77.31 101 TYR A O 1
ATOM 740 N N . LEU A 1 102 ? -17.395 0.106 15.034 1.00 77.06 102 LEU A N 1
ATOM 741 C CA . LEU A 1 102 ? -18.293 0.682 14.025 1.00 77.06 102 LEU A CA 1
ATOM 742 C C . LEU A 1 102 ? -19.724 0.139 14.146 1.00 77.06 102 LEU A C 1
ATOM 744 O O . LEU A 1 102 ? -20.680 0.864 13.905 1.00 77.06 102 LEU A O 1
ATOM 748 N N . MET A 1 103 ? -19.854 -1.146 14.480 1.00 78.94 103 MET A N 1
ATOM 749 C CA . MET A 1 103 ? -21.142 -1.834 14.619 1.00 78.94 103 MET A CA 1
ATOM 750 C C . MET A 1 103 ? -21.858 -1.500 15.933 1.00 78.94 103 MET A C 1
ATOM 752 O O . MET A 1 103 ? -23.052 -1.734 16.037 1.00 78.94 103 MET A O 1
ATOM 756 N N . GLU A 1 104 ? -21.140 -0.999 16.939 1.00 73.38 104 GLU A N 1
ATOM 757 C CA . GLU A 1 104 ? -21.721 -0.595 18.226 1.00 73.38 104 GLU A CA 1
ATOM 758 C C . GLU A 1 104 ? -22.379 0.800 18.150 1.00 73.38 104 GLU A C 1
ATOM 760 O O . GLU A 1 104 ? -23.258 1.111 18.949 1.00 73.38 104 GLU A O 1
ATOM 765 N N . GLU A 1 105 ? -21.988 1.624 17.168 1.00 62.41 105 GLU A N 1
ATOM 766 C CA . GLU A 1 105 ? -22.566 2.953 16.898 1.00 62.41 105 GLU A CA 1
ATOM 767 C C . GLU A 1 105 ? -23.796 2.945 15.966 1.00 62.41 105 GLU A C 1
ATOM 769 O O . GLU A 1 105 ? -24.451 3.982 15.839 1.00 62.41 105 GLU A O 1
ATOM 774 N N . LEU A 1 106 ? -24.091 1.828 15.288 1.00 56.22 106 LEU A N 1
ATOM 775 C CA . LEU A 1 106 ? -25.065 1.738 14.186 1.00 56.22 106 LEU A CA 1
ATOM 776 C C . LEU A 1 106 ? -26.365 1.043 14.609 1.00 56.22 106 LEU A C 1
ATOM 778 O O . LEU A 1 106 ? -27.443 1.563 14.241 1.00 56.22 106 LEU A O 1
#

Mean predicted aligned error: 9.06 Å

Radius of gyration: 18.12 Å; Cα contacts (8 Å, |Δi|>4): 69; chains: 1; bounding box: 56×19×43 Å

Secondary structure (DSSP, 8-state):
-HHHHHHHHHHHHHHHHHHHHHHHTT--SS----HHHHHHHHHHHHHHHHHHHTTGGGT---TT----HHHHHHHHHHHHHHHHHHHHHHHHHHHHHHHHHHHH--

pLDDT: mean 74.85, std 12.3, range [41.97, 90.56]

Solvent-accessible surface area (backbone atoms only — not comparable to full-atom values): 5930 Å² total; per-residue (Å²): 110,68,66,41,50,51,55,47,52,53,48,54,53,51,54,50,52,51,51,54,53,33,51,73,73,69,55,77,72,84,76,70,84,50,71,66,66,54,54,28,51,54,39,39,54,50,15,52,54,37,46,66,45,19,75,50,40,77,72,54,81,55,92,89,62,93,65,54,37,66,58,37,40,52,51,18,47,51,37,35,48,52,25,29,55,48,44,51,59,52,48,51,55,56,48,62,69,46,44,65,63,58,62,72,78,108

Organism: NCBI:txid73025

Nearest PDB structures (foldseek):
  5wbx-assembly1_B  TM=3.910E-01  e=6.867E+00  Homo sapiens

InterPro domains:
  IPR000462 CDP-alcohol phosphatidyltransferase [PF01066] (6-79)

Foldseek 3Di:
DVVLVVLLVVLVVVLVVLQVVCVVVVNNPQDDCDPLNVVLVVLLVVLVVLCVCLVVVVVPPDPPDPDHSVNSNVVSVVSSVVSSVSSVVSSVVSCVSCVVVVVVVD

Sequence (106 aa):
VAIPSAVNLVREIAVSALREWMAQQGVRNVVKVGFAGKCKTTLQMISIAVLLLAPTAGIIKAPGIALSAETLVRSGTVLLNVAMVLTVTSGLAYFSAAWPYLMEEL